Protein AF-A0A369ACZ8-F1 (afdb_monomer_lite)

Structure (mmCIF, N/CA/C/O backbone):
data_AF-A0A369ACZ8-F1
#
_entry.id   AF-A0A369ACZ8-F1
#
loop_
_atom_site.group_PDB
_atom_site.id
_atom_site.type_symbol
_atom_site.label_atom_id
_atom_site.label_alt_id
_atom_site.label_comp_id
_atom_site.label_asym_id
_atom_site.label_entity_id
_atom_site.label_seq_id
_atom_site.pdbx_PDB_ins_code
_atom_site.Cartn_x
_atom_site.Cartn_y
_atom_site.Cartn_z
_atom_site.occupancy
_atom_site.B_iso_or_equiv
_atom_site.auth_seq_id
_atom_site.auth_comp_id
_atom_site.auth_asym_id
_atom_site.auth_atom_id
_atom_site.pdbx_PDB_model_num
ATOM 1 N N . MET A 1 1 ? -0.920 4.547 14.161 1.00 80.81 1 MET A N 1
ATOM 2 C CA . MET A 1 1 ? -0.134 5.303 13.169 1.00 80.81 1 MET A CA 1
ATOM 3 C C . MET A 1 1 ? 1.234 4.662 13.101 1.00 80.81 1 MET A C 1
ATOM 5 O O . MET A 1 1 ? 1.840 4.482 14.150 1.00 80.81 1 MET A O 1
ATOM 9 N N . LYS A 1 2 ? 1.677 4.270 11.911 1.00 88.31 2 LYS A N 1
ATOM 10 C CA . LYS A 1 2 ? 2.972 3.639 11.669 1.00 88.31 2 LYS A CA 1
ATOM 11 C C . LYS A 1 2 ? 3.576 4.267 10.421 1.00 88.31 2 LYS A C 1
ATOM 13 O O . LYS A 1 2 ? 2.912 4.361 9.396 1.00 88.31 2 LYS A O 1
ATOM 18 N N . LEU A 1 3 ? 4.811 4.731 10.545 1.00 89.38 3 LEU A N 1
ATOM 19 C CA . LEU A 1 3 ? 5.605 5.240 9.439 1.00 89.38 3 LEU A CA 1
ATOM 20 C C . LEU A 1 3 ? 6.767 4.270 9.240 1.00 89.38 3 LEU A C 1
ATOM 22 O O . LEU A 1 3 ? 7.483 3.952 10.187 1.00 89.38 3 LEU A O 1
ATOM 26 N N . THR A 1 4 ? 6.925 3.801 8.016 1.00 87.31 4 THR A N 1
ATOM 27 C CA . THR A 1 4 ? 7.993 2.915 7.577 1.00 87.31 4 THR A CA 1
ATOM 28 C C . THR A 1 4 ? 8.794 3.683 6.545 1.00 87.31 4 THR A C 1
ATOM 30 O 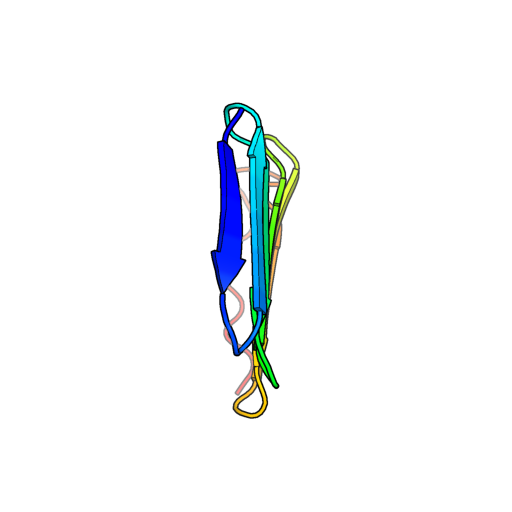O . THR A 1 4 ? 8.233 4.198 5.586 1.00 87.31 4 THR A O 1
ATOM 33 N N . ILE A 1 5 ? 10.095 3.802 6.753 1.00 89.38 5 ILE A N 1
ATOM 34 C CA . ILE A 1 5 ? 11.003 4.418 5.790 1.00 89.38 5 ILE A CA 1
ATOM 35 C C . ILE A 1 5 ? 12.037 3.351 5.488 1.00 89.38 5 ILE A C 1
ATOM 37 O O . ILE A 1 5 ? 12.720 2.886 6.398 1.00 89.38 5 ILE A O 1
ATOM 41 N N . ASP A 1 6 ? 12.114 2.949 4.230 1.00 86.44 6 ASP A N 1
ATOM 42 C CA . ASP A 1 6 ? 13.077 1.971 3.753 1.00 86.44 6 ASP A CA 1
ATOM 43 C C . ASP A 1 6 ? 13.962 2.602 2.672 1.00 86.44 6 ASP A C 1
ATOM 45 O O . ASP A 1 6 ? 13.678 3.681 2.147 1.00 86.44 6 ASP A O 1
ATOM 49 N N . ARG A 1 7 ? 15.051 1.924 2.310 1.00 85.75 7 ARG A N 1
ATOM 50 C CA . ARG A 1 7 ? 15.999 2.393 1.291 1.00 85.75 7 ARG A CA 1
ATOM 51 C C . ARG A 1 7 ? 15.326 2.660 -0.057 1.00 85.75 7 ARG A C 1
ATOM 53 O O . ARG A 1 7 ? 15.821 3.468 -0.838 1.00 85.75 7 ARG A O 1
ATOM 60 N N . TRP A 1 8 ? 14.219 1.975 -0.319 1.00 86.50 8 TRP A N 1
ATOM 61 C CA . TRP A 1 8 ? 13.509 2.005 -1.590 1.00 86.50 8 TRP A CA 1
ATOM 62 C C . TRP A 1 8 ? 12.123 2.638 -1.504 1.00 86.50 8 TRP A C 1
ATOM 64 O O . TRP A 1 8 ? 11.388 2.576 -2.486 1.00 86.50 8 TRP A O 1
ATOM 74 N N . GLY A 1 9 ? 11.738 3.231 -0.369 1.00 87.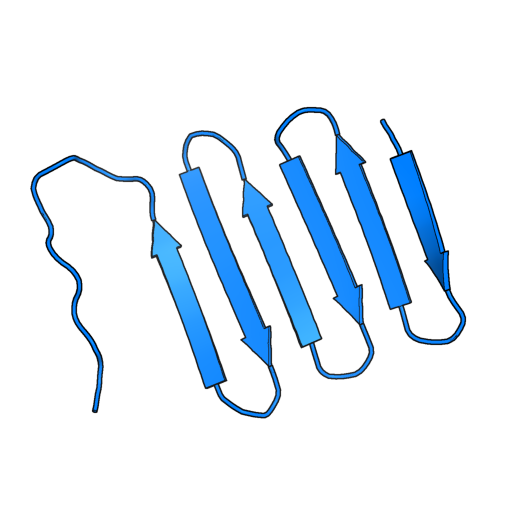56 9 GLY A N 1
ATOM 75 C CA . GLY A 1 9 ? 10.405 3.809 -0.261 1.00 87.56 9 GLY A CA 1
ATOM 76 C C . GLY A 1 9 ? 9.965 4.263 1.120 1.00 87.56 9 GLY A C 1
ATOM 77 O O . GLY A 1 9 ? 10.700 4.207 2.104 1.00 87.56 9 GLY A O 1
ATOM 78 N N . VAL A 1 10 ? 8.717 4.714 1.174 1.00 91.38 10 VAL A N 1
ATOM 79 C CA . VAL A 1 10 ? 8.036 5.179 2.376 1.00 91.38 10 VAL A CA 1
ATOM 80 C C . VAL A 1 10 ? 6.659 4.531 2.472 1.00 91.38 10 VAL A C 1
ATOM 82 O O . VAL A 1 10 ? 5.933 4.461 1.490 1.00 91.38 10 VAL A O 1
ATOM 85 N N . GLY A 1 11 ? 6.287 4.070 3.657 1.00 91.88 11 GLY A N 1
ATOM 86 C CA . GLY A 1 11 ? 4.974 3.524 3.975 1.00 91.88 11 GLY A CA 1
ATOM 87 C C . GLY A 1 11 ? 4.366 4.271 5.152 1.00 91.88 11 GLY A C 1
ATOM 88 O O . GLY A 1 11 ? 4.988 4.385 6.202 1.00 91.88 11 GLY A O 1
ATOM 89 N N . LEU A 1 12 ? 3.156 4.788 5.007 1.00 91.75 12 LEU A N 1
ATOM 90 C CA . LEU A 1 12 ? 2.405 5.486 6.038 1.00 91.75 12 LEU A CA 1
ATOM 91 C C . LEU A 1 12 ? 1.073 4.772 6.256 1.00 91.75 12 LEU A C 1
ATOM 93 O O . LEU A 1 12 ? 0.232 4.707 5.367 1.00 91.75 12 LEU A O 1
ATOM 97 N N . GLU A 1 13 ? 0.867 4.286 7.473 1.00 91.31 13 GLU A N 1
ATOM 98 C CA . GLU A 1 13 ? -0.353 3.605 7.894 1.00 91.31 13 GLU A CA 1
ATOM 99 C C . GLU A 1 13 ? -1.009 4.390 9.043 1.00 91.31 13 GLU A C 1
ATOM 101 O O . GLU A 1 13 ? -0.466 4.502 10.150 1.00 91.31 13 GLU A O 1
ATOM 106 N N . ILE A 1 14 ? -2.198 4.948 8.807 1.00 90.81 14 ILE A N 1
ATOM 107 C CA . ILE A 1 14 ? -2.990 5.689 9.798 1.00 90.81 14 ILE A CA 1
ATOM 108 C C . ILE A 1 14 ? -4.375 5.045 9.906 1.00 90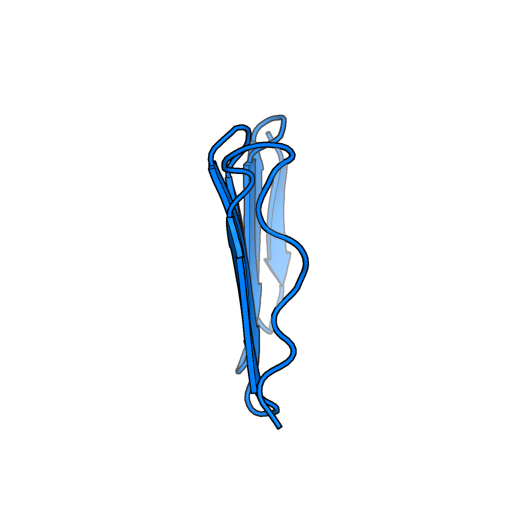.81 14 ILE A C 1
ATOM 110 O O . ILE A 1 14 ? -5.302 5.378 9.172 1.00 90.81 14 ILE A O 1
ATOM 114 N N . GLY A 1 15 ? -4.527 4.112 10.849 1.00 87.31 15 GLY A N 1
ATOM 115 C CA . GLY A 1 15 ? -5.783 3.379 11.016 1.00 87.31 15 GLY A CA 1
ATOM 116 C C . GLY A 1 15 ? -6.048 2.504 9.793 1.00 87.31 15 GLY A C 1
ATOM 117 O O . GLY A 1 15 ? -5.307 1.558 9.556 1.00 87.31 15 GLY A O 1
ATOM 118 N N . SER A 1 16 ? -7.081 2.839 9.019 1.00 82.31 16 SER A N 1
ATOM 119 C CA . SER A 1 16 ? -7.426 2.157 7.762 1.00 82.31 16 SER A CA 1
ATOM 120 C C . SER A 1 16 ? -6.883 2.851 6.502 1.00 82.31 16 SER A C 1
ATOM 122 O O . SER A 1 16 ? -7.104 2.347 5.404 1.00 82.31 16 SER A O 1
ATOM 124 N N . LEU A 1 17 ? -6.204 3.998 6.646 1.00 87.19 17 LEU A N 1
ATOM 125 C CA . LEU A 1 17 ? -5.478 4.674 5.566 1.00 87.19 17 LEU A CA 1
ATOM 126 C C . LEU A 1 17 ? -4.086 4.052 5.423 1.00 87.19 17 LEU A C 1
ATOM 128 O O . LEU A 1 17 ? -3.339 4.017 6.400 1.00 87.19 17 LEU A O 1
ATOM 132 N N . ILE A 1 18 ? -3.733 3.604 4.220 1.00 90.94 18 ILE A N 1
ATOM 133 C CA . ILE A 1 18 ? -2.413 3.047 3.895 1.00 90.94 18 ILE A CA 1
ATOM 134 C C . ILE A 1 18 ? -1.872 3.791 2.677 1.00 90.94 18 ILE A C 1
ATOM 136 O O . ILE A 1 18 ? -2.566 3.914 1.676 1.00 90.94 18 ILE A O 1
ATOM 140 N N . ILE A 1 19 ? -0.647 4.294 2.752 1.00 90.69 19 ILE A N 1
ATOM 141 C CA . ILE A 1 19 ? 0.037 4.990 1.661 1.00 90.69 19 ILE A CA 1
ATOM 142 C C . ILE A 1 19 ? 1.447 4.427 1.586 1.00 90.69 19 ILE A C 1
ATOM 144 O O . ILE A 1 19 ? 2.265 4.701 2.451 1.00 90.69 19 ILE A O 1
ATOM 148 N N . ASN A 1 20 ? 1.738 3.657 0.556 1.00 91.88 20 ASN A N 1
ATOM 149 C CA . ASN A 1 20 ? 3.030 3.059 0.285 1.00 91.88 20 ASN A CA 1
ATOM 150 C C . ASN A 1 20 ? 3.568 3.631 -1.025 1.00 91.88 20 ASN A C 1
ATOM 152 O O . ASN A 1 20 ? 2.904 3.597 -2.055 1.00 91.88 20 ASN A O 1
ATOM 156 N N . LEU A 1 21 ? 4.775 4.170 -0.978 1.00 90.12 21 LEU A N 1
ATOM 157 C CA . LEU A 1 21 ? 5.469 4.762 -2.105 1.00 90.12 21 LEU A CA 1
ATOM 158 C C . LEU A 1 21 ? 6.840 4.107 -2.193 1.00 90.12 21 LEU A C 1
ATOM 160 O O . LEU A 1 21 ? 7.733 4.428 -1.413 1.00 90.12 21 LEU A O 1
ATOM 164 N N . PHE A 1 22 ? 6.996 3.177 -3.119 1.00 87.25 22 PHE A N 1
ATOM 165 C CA . PHE A 1 22 ? 8.248 2.495 -3.403 1.00 87.25 22 PHE A CA 1
ATOM 166 C C . PHE A 1 22 ? 8.777 2.921 -4.776 1.00 87.25 22 PHE A C 1
ATOM 168 O O . PHE A 1 22 ? 8.068 3.512 -5.591 1.00 87.25 22 PHE A O 1
ATOM 175 N N . VAL A 1 23 ? 10.056 2.673 -5.051 1.00 84.56 23 VAL A N 1
ATOM 176 C CA . VAL A 1 23 ? 10.645 3.005 -6.356 1.00 84.56 23 VAL A CA 1
ATOM 177 C C . VAL A 1 23 ? 9.900 2.260 -7.469 1.00 84.56 23 VAL A C 1
ATOM 179 O O . VAL A 1 23 ? 10.042 1.051 -7.621 1.00 84.56 23 VAL A O 1
ATOM 182 N N . GLY A 1 24 ? 9.117 3.010 -8.250 1.00 83.62 24 GLY A N 1
ATOM 183 C CA . GLY A 1 24 ? 8.331 2.490 -9.372 1.00 83.62 24 GLY A CA 1
ATOM 184 C C . GLY A 1 24 ? 6.974 1.885 -9.000 1.00 83.62 24 GLY A C 1
ATOM 185 O O . GLY A 1 24 ? 6.304 1.384 -9.902 1.00 83.62 24 GLY A O 1
ATOM 186 N N . ASP A 1 25 ? 6.575 1.949 -7.724 1.00 88.44 25 ASP A N 1
ATOM 187 C CA . ASP A 1 25 ? 5.308 1.414 -7.222 1.00 88.44 25 ASP A CA 1
ATOM 188 C C . ASP A 1 25 ? 4.651 2.369 -6.212 1.00 88.44 25 ASP A C 1
ATOM 190 O O . ASP A 1 25 ? 5.290 2.907 -5.310 1.00 88.44 25 ASP A O 1
ATOM 194 N N . VAL A 1 26 ? 3.358 2.611 -6.373 1.00 88.81 26 VAL A N 1
ATOM 195 C CA . VAL A 1 26 ? 2.558 3.520 -5.559 1.00 88.81 26 VAL A CA 1
ATOM 196 C C . VAL A 1 26 ? 1.281 2.800 -5.175 1.00 88.81 26 VAL A C 1
ATOM 198 O O . VAL A 1 26 ? 0.440 2.528 -6.022 1.00 88.81 26 VAL A O 1
ATOM 201 N N . TYR A 1 27 ? 1.094 2.550 -3.889 1.00 90.06 27 TYR A N 1
ATOM 202 C CA . TYR A 1 27 ? -0.119 1.957 -3.352 1.00 90.06 27 TYR A CA 1
ATOM 203 C C . TYR A 1 27 ? -0.770 2.892 -2.337 1.00 90.06 27 TYR A C 1
ATOM 205 O O . TYR A 1 27 ? -0.153 3.309 -1.364 1.00 90.06 27 TYR A O 1
ATOM 213 N N . VAL A 1 28 ? -2.036 3.228 -2.543 1.00 90.62 28 VAL A N 1
ATOM 214 C CA . VAL A 1 28 ? -2.802 4.146 -1.704 1.00 90.62 28 VAL A CA 1
ATOM 215 C C . VAL A 1 28 ? -4.171 3.546 -1.439 1.00 90.62 28 VAL A C 1
ATOM 217 O O . VAL A 1 28 ? -4.983 3.411 -2.342 1.00 90.62 28 VAL A O 1
ATOM 220 N N . ARG A 1 29 ? -4.468 3.238 -0.183 1.00 88.81 29 ARG A N 1
ATOM 221 C CA . ARG A 1 29 ? -5.776 2.777 0.277 1.00 88.81 29 ARG A CA 1
ATOM 222 C C . ARG A 1 29 ? -6.385 3.816 1.194 1.00 88.81 29 ARG A C 1
ATOM 224 O O . ARG A 1 29 ? -5.871 4.049 2.285 1.00 88.81 29 ARG A O 1
ATOM 231 N N . ILE A 1 30 ? -7.505 4.391 0.778 1.00 87.00 30 ILE A N 1
ATOM 232 C CA . ILE A 1 30 ? -8.266 5.369 1.548 1.00 87.00 30 ILE A CA 1
ATOM 233 C C . ILE A 1 30 ? -9.563 4.705 2.028 1.00 87.00 30 ILE A C 1
ATOM 235 O O . ILE A 1 30 ? -10.392 4.300 1.207 1.00 87.00 30 ILE A O 1
ATOM 239 N N . PRO A 1 31 ? -9.792 4.612 3.347 1.00 81.75 31 PRO A N 1
ATOM 240 C CA . PRO A 1 31 ? -10.992 3.981 3.872 1.00 81.75 31 PRO A CA 1
ATOM 241 C C . PRO A 1 31 ? -12.249 4.734 3.437 1.00 81.75 31 PRO A C 1
ATOM 243 O O . PRO A 1 31 ? -12.286 5.961 3.476 1.00 81.75 31 PRO A O 1
ATOM 246 N N . ASN A 1 32 ? -13.290 3.987 3.067 1.00 79.75 32 ASN A N 1
ATOM 247 C CA . ASN A 1 32 ? -14.573 4.491 2.552 1.00 79.75 32 ASN A CA 1
ATOM 248 C C . ASN A 1 32 ? -14.492 5.217 1.200 1.00 79.75 32 ASN A C 1
ATOM 250 O O . ASN A 1 32 ? -15.499 5.752 0.742 1.00 79.75 32 ASN A O 1
ATOM 254 N N . VAL A 1 33 ? -13.321 5.230 0.559 1.00 82.75 33 VAL A N 1
ATOM 255 C CA . VAL A 1 33 ? -13.135 5.790 -0.781 1.00 82.75 33 VAL A CA 1
ATOM 256 C C . VAL A 1 33 ? -12.708 4.680 -1.725 1.00 82.75 33 VAL A C 1
ATOM 258 O O . VAL A 1 33 ? -13.441 4.388 -2.657 1.00 82.75 33 VAL A O 1
ATOM 261 N N . GLY A 1 34 ? -11.577 4.019 -1.489 1.00 84.19 34 GLY A N 1
ATOM 262 C CA . GLY A 1 34 ? -11.048 3.045 -2.439 1.00 84.19 34 GLY A CA 1
ATOM 263 C C . GLY A 1 34 ? -9.589 2.685 -2.216 1.00 84.19 34 GLY A C 1
ATOM 264 O O . GLY A 1 34 ? -8.946 3.158 -1.278 1.00 84.19 34 GLY A O 1
ATOM 265 N N . GLU A 1 35 ? -9.059 1.877 -3.119 1.00 90.38 35 GLU A N 1
ATOM 266 C CA . GLU A 1 35 ? -7.646 1.548 -3.226 1.00 90.38 35 GLU A CA 1
ATOM 267 C C . GLU A 1 35 ? -7.113 1.820 -4.635 1.00 90.38 35 GLU A C 1
ATOM 269 O O . GLU A 1 35 ? -7.771 1.599 -5.645 1.00 90.38 35 GLU A O 1
ATOM 274 N N . LEU A 1 36 ? -5.899 2.343 -4.695 1.00 89.00 36 LEU A N 1
ATOM 275 C CA . LEU A 1 36 ? -5.168 2.678 -5.902 1.00 89.00 36 LEU A CA 1
ATOM 276 C C . LEU A 1 36 ? -3.827 1.967 -5.811 1.00 89.00 36 LEU A C 1
ATOM 278 O O . LEU A 1 36 ? -3.098 2.159 -4.843 1.00 89.00 36 LEU A O 1
ATOM 282 N N . ALA A 1 37 ? -3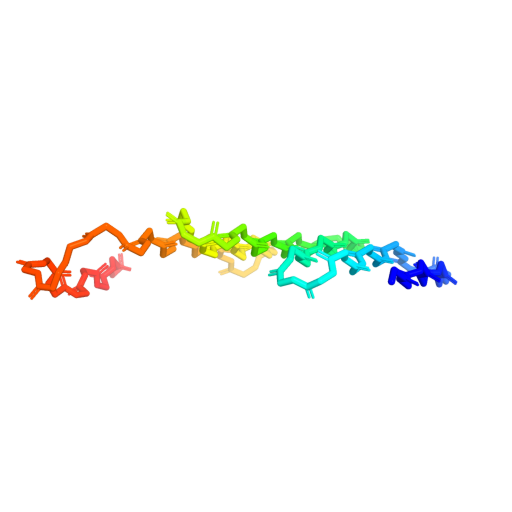.492 1.174 -6.817 1.00 89.88 37 ALA A N 1
ATOM 283 C CA . ALA A 1 37 ? -2.170 0.598 -6.987 1.00 89.88 37 ALA A CA 1
ATOM 284 C C . ALA A 1 37 ? -1.641 1.002 -8.361 1.00 89.88 37 ALA A C 1
ATOM 286 O O . ALA A 1 37 ? -2.290 0.790 -9.376 1.00 89.88 37 ALA A O 1
ATOM 287 N N . TYR A 1 38 ? -0.468 1.605 -8.415 1.00 86.31 38 TYR A N 1
ATOM 288 C CA . TYR A 1 38 ? 0.187 1.996 -9.647 1.00 86.31 38 TYR A CA 1
ATOM 289 C C . TYR A 1 38 ? 1.601 1.458 -9.637 1.00 86.31 38 TYR A C 1
ATOM 291 O O . TYR A 1 38 ? 2.394 1.815 -8.777 1.00 86.31 38 TYR A O 1
ATOM 299 N N . SER A 1 39 ? 1.918 0.640 -10.623 1.00 85.38 39 SER A N 1
ATOM 300 C CA . SER A 1 39 ? 3.238 0.068 -10.809 1.00 85.38 39 SER A CA 1
ATOM 301 C C . SER A 1 39 ? 3.673 0.255 -12.253 1.00 85.38 39 SER A C 1
ATOM 303 O O . SER A 1 39 ? 2.865 0.547 -13.135 1.00 85.38 39 SER A O 1
ATOM 305 N N . SER A 1 40 ? 4.946 -0.002 -12.536 1.00 78.62 40 SER A N 1
ATOM 306 C CA . SER A 1 40 ? 5.444 -0.013 -13.923 1.00 78.62 40 SER A CA 1
ATOM 307 C C . SER A 1 40 ? 4.726 -1.048 -14.806 1.00 78.62 40 SER A C 1
ATOM 309 O O . SER A 1 40 ? 4.718 -0.915 -16.026 1.00 78.62 40 SER A O 1
ATOM 311 N N . ALA A 1 41 ? 4.118 -2.069 -14.193 1.00 81.56 41 ALA A N 1
ATOM 312 C CA . ALA A 1 41 ? 3.343 -3.103 -14.873 1.00 81.56 41 ALA A CA 1
ATOM 313 C C . ALA A 1 41 ? 1.881 -2.711 -15.158 1.00 81.56 41 ALA A C 1
ATOM 315 O O . ALA A 1 41 ? 1.235 -3.369 -15.968 1.00 81.56 41 ALA A O 1
ATOM 316 N N . GLY A 1 42 ? 1.339 -1.673 -14.513 1.00 80.69 42 GLY A N 1
ATOM 317 C CA . GLY A 1 42 ? -0.060 -1.298 -14.701 1.00 80.69 42 GLY A CA 1
ATOM 318 C C . GLY A 1 42 ? -0.625 -0.382 -13.621 1.00 80.69 42 GLY A C 1
ATOM 319 O O . GLY A 1 42 ? -0.028 -0.162 -12.567 1.00 80.69 42 GLY A O 1
ATOM 320 N N . PHE A 1 43 ? -1.811 0.150 -13.904 1.00 86.75 43 PHE A N 1
ATOM 321 C CA . PHE A 1 43 ? -2.582 1.005 -13.008 1.00 86.75 43 PHE A CA 1
ATOM 322 C C . PHE A 1 43 ? -3.880 0.299 -12.614 1.00 86.75 43 PHE A C 1
ATOM 324 O O . PHE A 1 43 ? -4.679 -0.068 -13.473 1.00 86.75 43 PHE A O 1
ATOM 331 N N . TYR A 1 44 ? -4.097 0.149 -11.315 1.00 82.25 44 TYR A N 1
ATOM 332 C CA . TYR A 1 44 ? -5.294 -0.401 -10.708 1.00 82.25 44 TYR A CA 1
ATOM 333 C C . TYR A 1 44 ? -5.941 0.663 -9.825 1.00 82.25 44 TYR A C 1
ATOM 335 O O . TYR A 1 44 ? -5.299 1.258 -8.960 1.00 82.25 44 TYR A O 1
ATOM 343 N N . LEU A 1 45 ? -7.227 0.908 -10.045 1.00 84.00 45 LEU A N 1
ATOM 344 C CA . LEU A 1 45 ? -8.016 1.829 -9.244 1.00 84.00 45 LEU A CA 1
ATOM 345 C C . LEU A 1 45 ? -9.340 1.159 -8.918 1.00 84.00 45 LEU A C 1
ATOM 347 O O . LEU A 1 45 ? -10.214 1.048 -9.776 1.00 84.00 45 LEU A O 1
ATOM 351 N N . ASP A 1 46 ? -9.483 0.751 -7.669 1.00 81.69 46 ASP A N 1
ATOM 352 C CA . ASP A 1 46 ? -10.730 0.260 -7.121 1.00 81.69 46 ASP A CA 1
ATOM 353 C C . ASP A 1 46 ? -11.345 1.347 -6.246 1.00 81.69 46 ASP A C 1
ATOM 355 O O . ASP A 1 46 ? -10.741 1.878 -5.315 1.00 81.69 46 ASP A O 1
ATOM 359 N N . HIS A 1 47 ? -12.563 1.735 -6.583 1.00 76.62 47 HIS A N 1
ATOM 360 C CA . HIS A 1 47 ? -13.321 2.691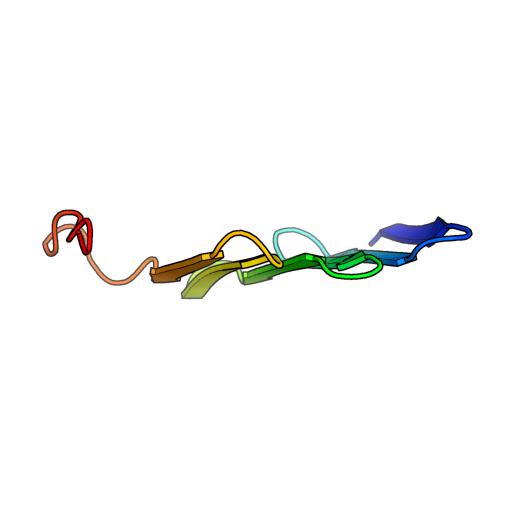 -5.803 1.00 76.62 47 HIS A CA 1
ATOM 361 C C . HIS A 1 47 ? -14.372 1.894 -5.044 1.00 76.62 47 HIS A C 1
ATOM 363 O O . HIS A 1 47 ? -15.191 1.222 -5.666 1.00 76.62 47 HIS A O 1
ATOM 369 N N . TRP A 1 48 ? -14.420 2.021 -3.718 1.00 68.50 48 TRP A N 1
ATOM 370 C CA . TRP A 1 48 ? -15.379 1.337 -2.836 1.00 68.50 48 TRP A CA 1
ATOM 371 C C . TRP A 1 48 ? -16.821 1.851 -3.002 1.00 68.50 48 TRP A C 1
ATOM 373 O O . TRP A 1 48 ? -17.665 1.723 -2.114 1.00 68.50 48 TRP A O 1
ATOM 383 N N . ARG A 1 49 ? -17.124 2.474 -4.140 1.00 54.44 49 ARG A N 1
ATOM 384 C CA . ARG A 1 49 ? -18.394 3.113 -4.419 1.00 54.44 49 ARG A CA 1
ATOM 385 C C . ARG A 1 49 ? -19.385 2.091 -4.943 1.00 54.44 49 ARG A C 1
ATOM 387 O O . ARG A 1 49 ? -19.413 1.776 -6.129 1.00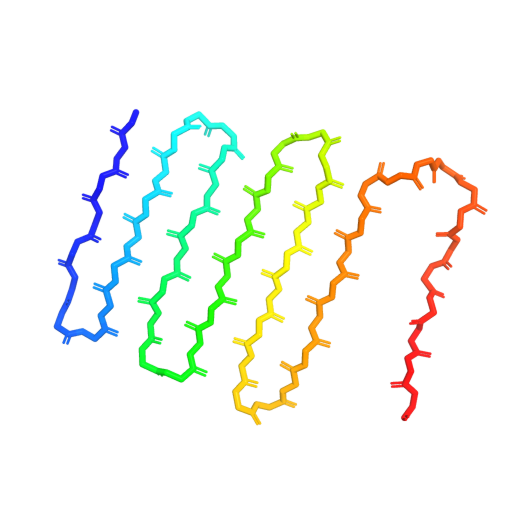 54.44 49 ARG A O 1
ATOM 394 N N . ASP A 1 50 ? -20.261 1.729 -4.017 1.00 53.78 50 ASP A N 1
ATOM 395 C CA . ASP A 1 50 ? -21.554 1.085 -4.207 1.00 53.78 50 ASP A CA 1
ATOM 396 C C . ASP A 1 50 ? -21.517 -0.397 -4.638 1.00 53.78 50 ASP A C 1
ATOM 398 O O . ASP A 1 50 ? -20.869 -0.748 -5.623 1.00 53.78 50 ASP A O 1
ATOM 402 N N . PRO A 1 51 ? -22.318 -1.277 -4.001 1.00 51.34 51 PRO A N 1
ATOM 403 C CA . PRO A 1 51 ? -22.429 -2.712 -4.316 1.00 51.34 51 PRO A CA 1
ATOM 404 C C . PRO A 1 51 ? -23.043 -3.028 -5.702 1.00 51.34 51 PRO A C 1
ATOM 406 O O . PRO A 1 51 ? -23.615 -4.097 -5.902 1.00 51.34 51 PRO A O 1
ATOM 409 N N . LYS A 1 52 ? -22.988 -2.104 -6.670 1.00 50.97 52 LYS A N 1
ATOM 410 C CA . LYS A 1 52 ? -23.680 -2.192 -7.967 1.00 50.97 52 LYS A CA 1
ATOM 411 C C . LYS A 1 52 ? -22.808 -2.017 -9.207 1.00 50.97 52 LYS A C 1
ATOM 413 O O . LYS A 1 52 ? -23.347 -2.092 -10.310 1.00 50.97 52 LYS A O 1
ATOM 418 N N . LYS A 1 53 ? -21.496 -1.819 -9.096 1.00 45.69 53 LYS A N 1
ATOM 419 C CA . LYS A 1 53 ? -20.624 -1.831 -10.279 1.00 45.69 53 LYS A CA 1
ATOM 420 C C . LYS A 1 53 ? -19.566 -2.906 -10.143 1.00 45.69 53 LYS A C 1
ATOM 422 O O . LYS A 1 53 ? -18.521 -2.702 -9.546 1.00 45.69 53 LYS A O 1
ATOM 427 N N . GLY A 1 54 ? -19.906 -4.062 -10.709 1.00 45.53 54 GLY A N 1
ATOM 428 C CA . GLY A 1 54 ? -18.968 -5.138 -10.959 1.00 45.53 54 GLY A CA 1
ATOM 429 C C . GLY A 1 54 ? -17.755 -4.637 -11.737 1.00 45.53 54 GLY A C 1
ATOM 430 O O . GLY A 1 54 ? -17.870 -3.788 -12.626 1.00 45.53 54 GLY A O 1
ATOM 431 N N . PHE A 1 55 ? -16.620 -5.185 -11.328 1.00 46.19 55 PHE A N 1
ATOM 432 C CA . PHE A 1 55 ? -15.315 -5.171 -11.964 1.00 46.19 55 PHE A CA 1
ATOM 433 C C . PHE A 1 55 ? -15.403 -5.009 -13.485 1.00 46.19 55 PHE A C 1
ATOM 435 O O . PHE A 1 55 ? -16.010 -5.827 -14.177 1.00 46.19 55 PHE A O 1
ATOM 442 N N . LYS A 1 56 ? -14.773 -3.954 -14.005 1.00 47.53 56 LYS A N 1
ATOM 443 C CA . LYS A 1 56 ? -14.362 -3.899 -15.406 1.00 47.53 56 LYS A CA 1
ATOM 444 C C . LYS A 1 56 ? -12.853 -4.076 -15.439 1.00 47.53 56 LYS A C 1
ATOM 446 O O . LYS A 1 56 ? -12.111 -3.128 -15.205 1.00 47.53 56 LYS A O 1
ATOM 451 N N . GLU A 1 57 ? -12.450 -5.312 -15.694 1.00 42.94 57 GLU A N 1
ATOM 452 C CA . GLU A 1 57 ? -11.141 -5.643 -16.240 1.00 42.94 57 GLU A CA 1
ATOM 453 C C . GLU A 1 57 ? -11.026 -4.909 -17.586 1.00 42.94 57 GLU A C 1
ATOM 455 O O . GLU A 1 57 ? -11.925 -4.995 -18.427 1.00 42.94 57 GLU A O 1
ATOM 460 N N . VAL A 1 58 ? -10.005 -4.068 -17.726 1.00 52.16 58 VAL A N 1
ATOM 461 C CA . VAL A 1 58 ? -9.648 -3.449 -19.004 1.00 52.16 58 VAL A CA 1
ATOM 462 C C . VAL A 1 58 ? -8.528 -4.294 -19.599 1.00 52.16 58 VAL A C 1
ATOM 464 O O . VAL A 1 58 ? -7.454 -4.380 -19.006 1.00 52.16 58 VAL A O 1
ATOM 467 N N . GLU A 1 59 ? -8.860 -4.971 -20.701 1.00 41.97 59 GLU A N 1
ATOM 468 C CA . GLU A 1 59 ? -7.962 -5.766 -21.557 1.00 41.97 59 GLU A CA 1
ATOM 469 C C . GLU A 1 59 ? -6.806 -4.940 -22.139 1.00 41.97 59 GLU A C 1
ATOM 471 O O . GLU A 1 59 ? -7.022 -3.740 -22.448 1.00 41.97 59 GLU A O 1
#

Sequence (59 aa):
MKLTIDRWGVGLEIGSLIINLFVGDVYVRIPNVGELAYSSAGFYLDHWRDPKKGFKEVE

Foldseek 3Di:
DDWDDDPFWIWDDDPQWIWTDGNQWTWTQDPQFWIWIGGPVDTDTGGPPDPPDDDDDDD

Radius of gyration: 13.14 Å; chains: 1; bounding box: 40×12×35 Å

Organism: NCBI:txid491950

Secondary structure (DSSP, 8-state):
-EEEEETTEEEEEETTEEEEEETTEEEEEETTTEEEEEETTEEEEEE---TT-------

pLDDT: mean 79.17, std 15.41, range [41.97, 91.88]